Protein AF-A0A166CH99-F1 (afdb_monomer_lite)

pLDDT: mean 88.65, std 9.29, range [54.75, 95.81]

Structure (mmCIF, N/CA/C/O backbone):
data_AF-A0A166CH99-F1
#
_entry.id   AF-A0A166CH99-F1
#
loop_
_atom_site.group_PDB
_atom_site.id
_atom_site.type_symbol
_atom_site.label_atom_id
_atom_site.label_alt_id
_atom_site.label_comp_id
_atom_site.label_asym_id
_atom_site.label_entity_id
_atom_site.label_seq_id
_atom_site.pdbx_PDB_ins_code
_atom_site.Cartn_x
_atom_site.Cartn_y
_atom_site.Cartn_z
_atom_site.occupancy
_atom_site.B_iso_or_equiv
_atom_site.auth_seq_id
_atom_site.auth_comp_id
_atom_site.auth_asym_id
_atom_site.auth_atom_id
_atom_site.pdbx_PDB_model_num
ATOM 1 N N . MET A 1 1 ? -10.540 10.409 6.351 1.00 63.91 1 MET A N 1
ATOM 2 C CA . MET A 1 1 ? -10.807 9.125 7.042 1.00 63.91 1 MET A CA 1
ATOM 3 C C . MET A 1 1 ? -11.902 9.307 8.093 1.00 63.91 1 MET A C 1
ATOM 5 O O . MET A 1 1 ? -11.631 9.861 9.149 1.00 63.91 1 MET A O 1
ATOM 9 N N . HIS A 1 2 ? -13.141 8.888 7.811 1.00 85.62 2 HIS A N 1
ATOM 10 C CA . HIS A 1 2 ? -14.306 9.137 8.686 1.00 85.62 2 HIS A CA 1
ATOM 11 C C . HIS A 1 2 ? -14.410 8.208 9.912 1.00 85.62 2 HIS A C 1
ATOM 13 O O . HIS A 1 2 ? -15.142 8.528 10.842 1.00 85.62 2 HIS A O 1
ATOM 19 N N . PHE A 1 3 ? -13.688 7.080 9.932 1.00 91.81 3 PHE A N 1
ATOM 20 C CA . PHE A 1 3 ? -13.705 6.116 11.042 1.00 91.81 3 PHE A CA 1
ATOM 21 C C . PHE A 1 3 ? -13.097 6.691 12.328 1.00 91.81 3 PHE A C 1
ATOM 23 O O . PHE A 1 3 ? -13.776 6.804 13.340 1.00 91.81 3 PHE A O 1
ATOM 30 N N . ILE A 1 4 ? -11.842 7.138 12.264 1.00 93.44 4 ILE A N 1
ATOM 31 C CA . ILE A 1 4 ? -11.111 7.649 13.431 1.00 93.44 4 ILE A CA 1
ATOM 32 C C . ILE A 1 4 ? -11.760 8.907 14.011 1.00 93.44 4 ILE A C 1
ATOM 34 O O . ILE A 1 4 ? -11.866 9.039 15.226 1.00 93.44 4 ILE A O 1
ATOM 38 N N . ARG A 1 5 ? -12.272 9.801 13.154 1.00 93.44 5 ARG A N 1
ATOM 39 C CA . ARG A 1 5 ? -12.994 10.999 13.605 1.00 93.44 5 ARG A CA 1
ATOM 40 C C . ARG A 1 5 ? -14.199 10.641 14.479 1.00 93.44 5 ARG A C 1
ATOM 42 O O . ARG A 1 5 ? -14.385 11.245 15.523 1.00 93.44 5 ARG A O 1
ATOM 49 N N . GLN A 1 6 ? -14.976 9.634 14.085 1.00 94.25 6 GLN A N 1
ATOM 50 C CA . GLN A 1 6 ? -16.139 9.183 14.854 1.00 94.25 6 GLN A CA 1
ATOM 51 C C . GLN A 1 6 ? -15.761 8.607 16.226 1.00 94.25 6 GLN A C 1
ATOM 53 O O . GLN A 1 6 ? -16.508 8.800 17.181 1.00 94.25 6 GLN A O 1
ATOM 58 N N . LEU A 1 7 ? -14.596 7.964 16.347 1.00 93.44 7 LEU A N 1
ATOM 59 C CA . LEU A 1 7 ? -14.084 7.512 17.645 1.00 93.44 7 LEU A CA 1
ATOM 60 C C . LEU A 1 7 ? -13.699 8.695 18.546 1.00 93.44 7 LEU A C 1
ATOM 62 O O . LEU A 1 7 ? -14.036 8.689 19.726 1.00 93.44 7 LEU A O 1
ATOM 66 N N . TYR A 1 8 ? -13.066 9.736 17.993 1.00 93.69 8 TYR A N 1
ATOM 67 C CA . TYR A 1 8 ? -12.785 10.976 18.734 1.00 93.69 8 TYR A CA 1
ATOM 68 C C . TYR A 1 8 ? -14.055 11.755 19.110 1.00 93.69 8 TYR A C 1
ATOM 70 O O . TYR A 1 8 ? -14.073 12.433 20.130 1.00 93.69 8 TYR A O 1
ATOM 78 N N . GLU A 1 9 ? -15.134 11.620 18.333 1.00 94.94 9 GLU A N 1
ATOM 79 C CA . GLU A 1 9 ? -16.479 12.114 18.676 1.00 94.94 9 GLU A CA 1
ATOM 80 C C . GLU A 1 9 ? -17.161 11.273 19.784 1.00 94.94 9 GLU A C 1
ATOM 82 O O . GLU A 1 9 ? -18.303 11.546 20.145 1.00 94.94 9 GLU A O 1
ATOM 87 N N . GLY A 1 10 ? -16.495 10.240 20.315 1.00 94.50 10 GLY A N 1
ATOM 88 C CA . GLY A 1 10 ? -16.990 9.400 21.409 1.00 94.50 10 GLY A CA 1
ATOM 89 C C . GLY A 1 10 ? -17.864 8.220 20.976 1.00 94.50 10 GLY A C 1
ATOM 90 O O . GLY A 1 10 ? -18.426 7.531 21.827 1.00 94.50 10 GLY A O 1
ATOM 91 N N . LYS A 1 11 ? -17.995 7.948 19.670 1.00 95.44 11 LYS A N 1
ATOM 92 C CA . LYS A 1 11 ? -18.745 6.778 19.185 1.00 95.44 11 LYS A CA 1
ATOM 93 C C . LYS A 1 11 ? -17.953 5.500 19.428 1.00 95.44 11 LYS A C 1
ATOM 95 O O . LYS A 1 11 ? -16.731 5.457 19.305 1.00 95.44 11 LYS A O 1
ATOM 100 N N . THR A 1 12 ? -18.668 4.416 19.705 1.00 95.69 12 THR A N 1
ATOM 101 C CA . THR A 1 12 ? -18.053 3.090 19.844 1.00 95.69 12 THR A CA 1
ATOM 102 C C . THR A 1 12 ? -17.614 2.531 18.487 1.00 95.69 12 THR A C 1
ATOM 104 O O . THR A 1 12 ? -18.138 2.914 17.434 1.00 95.69 12 THR A O 1
ATOM 107 N N . VAL A 1 13 ? -16.686 1.566 18.497 1.00 94.25 13 VAL A N 1
ATOM 108 C CA . VAL A 1 13 ? -16.242 0.852 17.282 1.00 94.25 13 VAL A CA 1
ATOM 109 C C . VAL A 1 13 ? -17.429 0.216 16.557 1.00 94.25 13 VAL A C 1
ATOM 111 O O . VAL A 1 13 ? -17.526 0.335 15.340 1.00 94.25 13 VAL A O 1
ATOM 114 N N . LYS A 1 14 ? -18.367 -0.372 17.308 1.00 95.25 14 LYS A N 1
ATOM 115 C CA . LYS A 1 14 ? -19.583 -1.001 16.783 1.00 95.25 14 LYS A CA 1
ATOM 116 C C . LYS A 1 14 ? -20.539 -0.007 16.119 1.00 95.25 14 LYS A C 1
ATOM 118 O O . LYS A 1 14 ? -21.036 -0.259 15.028 1.00 95.25 14 LYS A O 1
ATOM 123 N N . GLN A 1 15 ? -20.795 1.139 16.751 1.00 94.25 15 GLN A N 1
ATOM 124 C CA . GLN A 1 15 ? -21.615 2.193 16.136 1.00 94.25 15 GLN A CA 1
ATOM 125 C C . GLN A 1 15 ? -20.955 2.716 14.860 1.00 94.25 15 GLN A C 1
ATOM 127 O O . GLN A 1 15 ? -21.606 2.895 13.837 1.00 94.25 15 GLN A O 1
ATOM 132 N N . THR A 1 16 ? -19.640 2.918 14.908 1.00 94.94 16 THR A N 1
ATOM 133 C CA . THR A 1 16 ? -18.882 3.443 13.775 1.00 94.94 16 THR A CA 1
ATOM 134 C C . THR A 1 16 ? -18.815 2.441 12.617 1.00 94.94 16 THR A C 1
ATOM 136 O O . THR A 1 16 ? -18.918 2.850 11.463 1.00 94.94 16 THR A O 1
ATOM 139 N N . SER A 1 17 ? -18.675 1.138 12.896 1.00 95.25 17 SER A N 1
ATOM 140 C CA . SER A 1 17 ? -18.652 0.089 11.868 1.00 95.25 17 SER A CA 1
ATOM 141 C C . SER A 1 17 ? -19.995 -0.027 11.148 1.00 95.25 17 SER A C 1
ATOM 143 O O . SER A 1 17 ? -20.019 -0.045 9.918 1.00 95.25 17 SER A O 1
ATOM 145 N N . LEU A 1 18 ? -21.101 0.008 11.899 1.00 94.94 18 LEU A N 1
ATOM 146 C CA . LEU A 1 18 ? -22.460 0.054 11.358 1.00 94.94 18 LEU A CA 1
ATOM 147 C C . LEU A 1 18 ? -22.682 1.306 10.500 1.00 94.94 18 LEU A C 1
ATOM 149 O O . LEU A 1 18 ? -23.135 1.189 9.365 1.00 94.94 18 LEU A O 1
ATOM 153 N N . ASN A 1 19 ? -22.289 2.485 10.995 1.00 93.81 19 ASN A N 1
ATOM 154 C CA . ASN A 1 19 ? -22.423 3.751 10.264 1.00 93.81 19 ASN A CA 1
ATOM 155 C C . ASN A 1 19 ? -21.650 3.765 8.936 1.00 93.81 19 ASN A C 1
ATOM 157 O O . ASN A 1 19 ? -22.051 4.449 7.999 1.00 93.81 19 ASN A O 1
ATOM 161 N N . LEU A 1 20 ? -20.520 3.056 8.862 1.00 92.38 20 LEU A N 1
ATOM 162 C CA . LEU A 1 20 ? -19.678 2.980 7.665 1.00 92.38 20 LEU A CA 1
ATOM 163 C C . LEU A 1 20 ? -19.980 1.761 6.783 1.00 92.38 20 LEU A C 1
ATOM 165 O O . LEU A 1 20 ? -19.334 1.604 5.749 1.00 92.38 20 LEU A O 1
ATOM 169 N N . GLY A 1 21 ? -20.917 0.894 7.181 1.00 94.06 21 GLY A N 1
ATOM 170 C CA . GLY A 1 21 ? -21.248 -0.326 6.442 1.00 94.06 21 GLY A CA 1
ATOM 171 C C . GLY A 1 21 ? -20.085 -1.318 6.340 1.00 94.06 21 GLY A C 1
ATOM 172 O O . GLY A 1 21 ? -19.997 -2.063 5.367 1.00 94.06 21 GLY A O 1
ATOM 173 N N . VAL A 1 22 ? -19.169 -1.321 7.314 1.00 93.50 22 VAL A N 1
ATOM 174 C CA . VAL A 1 22 ? -18.010 -2.226 7.327 1.00 93.50 22 VAL A CA 1
ATOM 175 C C . VAL A 1 22 ? -18.174 -3.313 8.386 1.00 93.50 22 VAL A C 1
ATOM 177 O O . VAL A 1 22 ? -18.722 -3.050 9.458 1.00 93.50 22 VAL A O 1
ATOM 180 N N . PRO A 1 23 ? -17.650 -4.528 8.151 1.00 95.62 23 PRO A N 1
ATOM 181 C CA . PRO A 1 23 ? -17.616 -5.556 9.181 1.00 95.62 23 PRO A CA 1
ATOM 182 C C . PRO A 1 23 ? -16.900 -5.062 10.442 1.00 95.62 23 PRO A C 1
ATOM 184 O O . PRO A 1 23 ? -15.837 -4.442 10.367 1.00 95.62 23 PRO A O 1
ATOM 187 N N . GLU A 1 24 ? -17.440 -5.395 11.613 1.00 93.75 24 GLU A N 1
ATOM 188 C CA . GLU A 1 24 ? -16.894 -4.969 12.908 1.00 93.75 24 GLU A CA 1
ATOM 189 C C . GLU A 1 24 ? -15.428 -5.399 13.091 1.00 93.75 24 GLU A C 1
ATOM 191 O O . GLU A 1 24 ? -14.595 -4.613 13.534 1.00 93.75 24 GLU A O 1
ATOM 196 N N . LYS A 1 25 ? -15.066 -6.596 12.613 1.00 95.31 25 LYS A N 1
ATOM 197 C CA . LYS A 1 25 ? -13.674 -7.074 12.574 1.00 95.31 25 LYS A CA 1
ATOM 198 C C . LYS A 1 25 ? -12.742 -6.134 11.797 1.00 95.31 25 LYS A C 1
ATOM 200 O O . LYS A 1 25 ? -11.612 -5.896 12.216 1.00 95.31 25 LYS A O 1
ATOM 205 N N . THR A 1 26 ? -13.201 -5.584 10.674 1.00 93.38 26 THR A N 1
ATOM 206 C CA . THR A 1 26 ? -12.427 -4.623 9.873 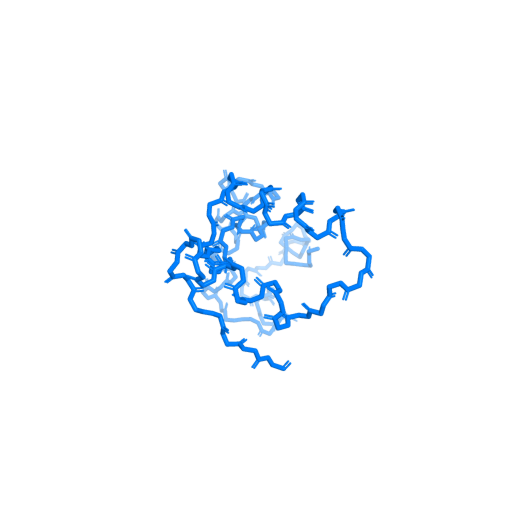1.00 93.38 26 THR A CA 1
ATOM 207 C C . THR A 1 26 ? -12.234 -3.314 10.632 1.00 93.38 26 THR A C 1
ATOM 209 O O . THR A 1 26 ? -11.128 -2.780 10.649 1.00 93.38 26 THR A O 1
ATOM 212 N N . ALA A 1 27 ? -13.276 -2.835 11.313 1.00 94.56 27 ALA A N 1
ATOM 213 C CA . ALA A 1 27 ? -13.200 -1.645 12.153 1.00 94.56 27 ALA A CA 1
ATOM 214 C C . ALA A 1 27 ? -12.207 -1.815 13.319 1.00 94.56 27 ALA A C 1
ATOM 216 O O . ALA A 1 27 ? -11.381 -0.933 13.553 1.00 94.56 27 ALA A O 1
ATOM 217 N N . TYR A 1 28 ? -12.209 -2.968 13.995 1.00 95.81 28 TYR A N 1
ATOM 218 C CA . TYR A 1 28 ? -11.204 -3.282 15.017 1.00 95.81 28 TYR A CA 1
ATOM 219 C C . TYR A 1 28 ? -9.782 -3.337 14.449 1.00 95.81 28 TYR A C 1
ATOM 221 O O . TYR A 1 28 ? -8.864 -2.787 15.055 1.00 95.81 28 TYR A O 1
ATOM 229 N N . ASN A 1 29 ? -9.592 -3.917 13.260 1.00 94.25 29 ASN A N 1
ATOM 230 C CA . ASN A 1 29 ? -8.289 -3.914 12.589 1.00 94.25 29 ASN A CA 1
ATOM 231 C C . ASN A 1 29 ? -7.803 -2.493 12.267 1.00 94.25 29 ASN A C 1
ATOM 233 O O . ASN A 1 29 ? -6.611 -2.214 12.373 1.00 94.25 29 ASN A O 1
ATOM 237 N N . TRP A 1 30 ? -8.701 -1.592 11.861 1.00 94.19 30 TRP A N 1
ATOM 238 C CA . TRP A 1 30 ? -8.356 -0.188 11.633 1.00 94.19 30 TRP A CA 1
ATOM 239 C C . TRP A 1 30 ? -7.966 0.520 12.927 1.00 94.19 30 TRP A C 1
ATOM 241 O O . TRP A 1 30 ? -6.955 1.215 12.942 1.00 94.19 30 TRP A O 1
ATOM 251 N N . LEU A 1 31 ? -8.717 0.312 14.013 1.00 95.31 31 LEU A N 1
ATOM 252 C CA . LEU A 1 31 ? -8.382 0.880 15.319 1.00 95.31 31 LEU A CA 1
ATOM 253 C C . LEU A 1 31 ? -7.017 0.389 15.815 1.00 95.31 31 LEU A C 1
ATOM 255 O O . LEU A 1 31 ? -6.201 1.189 16.257 1.00 95.31 31 LEU A O 1
ATOM 259 N N . HIS A 1 32 ? -6.747 -0.910 15.704 1.00 95.19 32 HIS A N 1
ATOM 260 C CA . HIS A 1 32 ? -5.469 -1.484 16.113 1.00 95.19 32 HIS A CA 1
ATOM 261 C C . HIS A 1 32 ? -4.297 -0.863 15.341 1.00 95.19 32 HIS A C 1
ATOM 263 O O . HIS A 1 32 ? -3.385 -0.322 15.958 1.00 95.19 32 HIS A O 1
ATOM 269 N N . LYS A 1 33 ? -4.379 -0.814 14.005 1.00 93.50 33 LYS A N 1
ATOM 270 C CA . LYS A 1 33 ? -3.349 -0.185 13.160 1.00 93.50 33 LYS A CA 1
ATOM 271 C C . LYS A 1 33 ? -3.161 1.305 13.444 1.00 93.50 33 LYS A C 1
ATOM 273 O O . LYS A 1 33 ? -2.040 1.804 13.399 1.00 93.50 33 LYS A O 1
ATOM 278 N N . TRP A 1 34 ? -4.252 2.017 13.721 1.00 94.19 34 TRP A N 1
ATOM 279 C CA . TRP A 1 34 ? -4.193 3.420 14.125 1.00 94.19 34 TRP A CA 1
ATOM 280 C C . TRP A 1 34 ? -3.466 3.594 15.461 1.00 94.19 34 TRP A C 1
ATOM 282 O O . TRP A 1 34 ? -2.635 4.484 15.589 1.00 94.19 34 TRP A O 1
ATOM 292 N N . ASN A 1 35 ? -3.732 2.733 16.442 1.00 93.88 35 ASN A N 1
ATOM 293 C CA . ASN A 1 35 ? -3.059 2.798 17.738 1.00 93.88 35 ASN A CA 1
ATOM 294 C C . ASN A 1 35 ? -1.566 2.445 17.642 1.00 93.88 35 ASN A C 1
ATOM 296 O O . ASN A 1 35 ? -0.771 2.976 18.409 1.00 93.88 35 ASN A O 1
ATOM 300 N N . GLU A 1 36 ? -1.178 1.576 16.707 1.00 95.12 36 GLU A N 1
ATOM 301 C CA . GLU A 1 36 ? 0.221 1.181 16.507 1.00 95.12 36 GLU A CA 1
ATOM 302 C C . GLU A 1 36 ? 1.048 2.204 15.722 1.00 95.12 36 GLU A C 1
ATOM 304 O O . GLU A 1 36 ? 2.233 2.381 15.992 1.00 95.12 36 GLU A O 1
ATOM 309 N N . SER A 1 37 ? 0.474 2.829 14.690 1.00 92.19 37 SER A N 1
ATOM 310 C CA . SER A 1 37 ? 1.247 3.627 13.721 1.00 92.19 37 SER A CA 1
ATOM 311 C C . SER A 1 37 ? 0.527 4.892 13.248 1.00 92.19 37 SER A C 1
ATOM 313 O O . SER A 1 37 ? 0.897 5.480 12.233 1.00 92.19 37 SER A O 1
ATOM 315 N N . GLY A 1 38 ? -0.528 5.316 13.944 1.00 91.31 38 GLY A N 1
ATOM 316 C CA . GLY A 1 38 ? -1.300 6.509 13.608 1.00 91.31 38 GLY A CA 1
ATOM 317 C C . GLY A 1 38 ? -1.848 6.472 12.181 1.00 91.31 38 GLY A C 1
ATOM 318 O O . GLY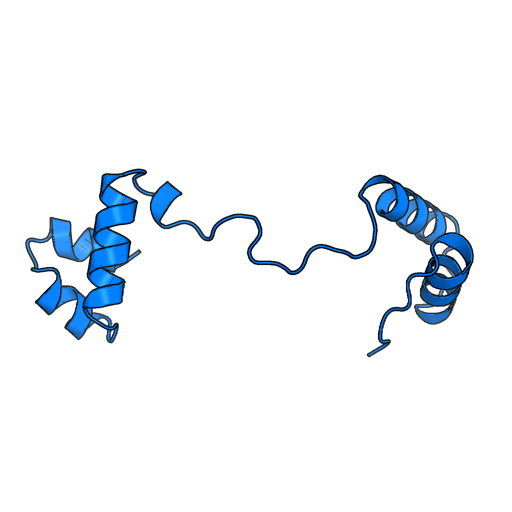 A 1 38 ? -2.381 5.463 11.710 1.00 91.31 38 GLY A O 1
ATOM 319 N N . VAL A 1 39 ? -1.701 7.593 11.472 1.00 88.62 39 VAL A N 1
ATOM 320 C CA . VAL A 1 39 ? -2.149 7.731 10.079 1.00 88.62 39 VAL A CA 1
ATOM 321 C C . VAL A 1 39 ? -1.439 6.758 9.133 1.00 88.62 39 VAL A C 1
ATOM 323 O O . VAL A 1 39 ? -2.077 6.235 8.219 1.00 88.62 39 VAL A O 1
ATOM 326 N N . ASP A 1 40 ? -0.169 6.434 9.390 1.00 86.62 40 ASP A N 1
ATOM 327 C CA . ASP A 1 40 ? 0.607 5.519 8.549 1.00 86.62 40 ASP A CA 1
ATOM 328 C C . ASP A 1 40 ? 0.102 4.080 8.633 1.00 86.62 40 ASP A C 1
ATOM 330 O O . ASP A 1 40 ? 0.110 3.361 7.633 1.00 86.62 40 ASP A O 1
ATOM 334 N N . GLY A 1 41 ? -0.438 3.677 9.786 1.00 87.38 41 GLY A N 1
ATOM 335 C CA . GLY A 1 41 ? -1.074 2.370 9.950 1.00 87.38 41 GLY A CA 1
ATOM 336 C C . GLY A 1 41 ? -2.323 2.196 9.082 1.00 87.38 41 GLY A C 1
ATOM 337 O O . GLY A 1 41 ? -2.671 1.076 8.699 1.00 87.38 41 GLY A O 1
ATOM 338 N N . LEU A 1 42 ? -2.991 3.297 8.731 1.00 88.31 42 LEU A N 1
ATOM 339 C CA . LEU A 1 42 ? -4.177 3.288 7.878 1.00 88.31 42 LEU A CA 1
ATOM 340 C C . LEU A 1 42 ? -3.873 3.495 6.391 1.00 88.31 42 LEU A C 1
ATOM 342 O O . LEU A 1 42 ? -4.769 3.320 5.560 1.00 88.31 42 LEU A O 1
ATOM 346 N N . ASN A 1 43 ? -2.636 3.846 6.040 1.00 84.12 43 ASN A N 1
ATOM 347 C CA . ASN A 1 43 ? -2.229 3.937 4.649 1.00 84.12 43 ASN A CA 1
ATOM 348 C C . ASN A 1 43 ? -2.232 2.548 3.996 1.00 84.12 43 ASN A C 1
ATOM 350 O O . ASN A 1 43 ? -1.938 1.521 4.618 1.00 84.12 43 ASN A O 1
ATOM 354 N N . HIS A 1 44 ? -2.546 2.502 2.699 1.00 69.75 44 HIS A N 1
ATOM 355 C CA . HIS A 1 44 ? -2.298 1.291 1.926 1.00 69.75 44 HIS A CA 1
ATOM 356 C C . HIS A 1 44 ? -0.802 0.978 1.973 1.00 69.75 44 HIS A C 1
ATOM 358 O O . HIS A 1 44 ? 0.026 1.816 1.611 1.00 69.75 44 HIS A O 1
ATOM 364 N N . LYS A 1 45 ? -0.455 -0.244 2.397 1.00 67.44 45 LYS A N 1
ATOM 365 C CA . LYS A 1 45 ? 0.931 -0.714 2.360 1.00 67.44 45 LYS A CA 1
ATOM 366 C C . LYS A 1 45 ? 1.451 -0.579 0.924 1.00 67.44 45 LYS A C 1
ATOM 368 O O . LYS A 1 45 ? 0.877 -1.158 -0.004 1.00 67.44 45 LYS A O 1
ATOM 373 N N . LYS A 1 46 ? 2.544 0.172 0.739 1.00 57.31 46 LYS A N 1
ATOM 374 C CA . LYS A 1 46 ? 3.341 0.113 -0.495 1.00 57.31 46 LYS A CA 1
ATOM 375 C C . LYS A 1 46 ? 3.695 -1.363 -0.726 1.00 57.31 46 LYS A C 1
ATOM 377 O O . LYS A 1 46 ? 4.236 -1.997 0.170 1.00 57.31 46 LYS A O 1
ATOM 382 N N . GLY A 1 47 ? 3.319 -1.917 -1.881 1.00 54.75 47 GLY A N 1
ATOM 383 C CA . GLY A 1 47 ? 3.558 -3.331 -2.212 1.00 54.75 47 GLY A CA 1
ATOM 384 C C . GLY A 1 47 ? 2.314 -4.201 -2.421 1.00 54.75 47 GLY A C 1
ATOM 385 O O . GLY A 1 47 ? 2.458 -5.367 -2.754 1.00 54.75 47 GLY A O 1
ATOM 386 N N . ALA A 1 48 ? 1.092 -3.663 -2.321 1.00 58.56 48 ALA A N 1
ATOM 387 C CA . ALA A 1 48 ? -0.114 -4.401 -2.738 1.00 58.56 48 ALA A CA 1
ATOM 388 C C . ALA A 1 48 ? -0.224 -4.607 -4.268 1.00 58.56 48 ALA A C 1
ATOM 390 O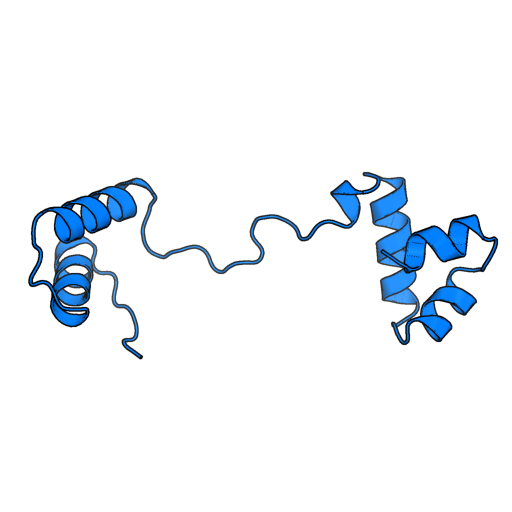 O . ALA A 1 48 ? -1.180 -5.212 -4.750 1.00 58.56 48 ALA A O 1
ATOM 391 N N . LYS A 1 49 ? 0.727 -4.081 -5.049 1.00 67.12 49 LYS A N 1
ATOM 392 C CA . LYS A 1 49 ? 0.805 -4.318 -6.492 1.00 67.12 49 LYS A CA 1
ATOM 393 C C . LYS A 1 49 ? 1.607 -5.588 -6.739 1.00 67.12 49 LYS A C 1
ATOM 395 O O . LYS A 1 49 ? 2.638 -5.791 -6.102 1.00 67.12 49 LYS A O 1
ATOM 400 N N . ARG A 1 50 ? 1.156 -6.405 -7.696 1.00 73.19 50 ARG A N 1
ATOM 401 C CA . ARG A 1 50 ? 1.964 -7.507 -8.225 1.00 73.19 50 ARG A CA 1
ATOM 402 C C . ARG A 1 50 ? 3.327 -6.930 -8.636 1.00 73.19 50 ARG A C 1
ATOM 404 O O . ARG A 1 50 ? 3.333 -5.920 -9.347 1.00 73.19 50 ARG A O 1
ATOM 411 N N . PRO A 1 51 ? 4.446 -7.500 -8.163 1.00 73.50 51 PRO A N 1
ATOM 412 C CA . PRO A 1 51 ? 5.761 -7.033 -8.570 1.00 73.50 51 PRO A CA 1
ATOM 413 C C . PRO A 1 51 ? 5.869 -7.096 -10.096 1.00 73.50 51 PRO A C 1
ATOM 415 O O . PRO A 1 51 ? 5.337 -8.013 -10.726 1.00 73.50 51 PRO A O 1
ATOM 418 N N . SER A 1 52 ? 6.514 -6.086 -10.681 1.00 81.81 52 SER A N 1
ATOM 419 C CA . SER A 1 52 ? 6.863 -6.111 -12.101 1.00 81.81 52 SER A CA 1
ATOM 420 C C . SER A 1 52 ? 7.748 -7.326 -12.378 1.00 81.81 52 SER A C 1
ATOM 422 O O . SER A 1 52 ? 8.582 -7.675 -11.544 1.00 81.81 52 SER A O 1
ATOM 424 N N . PHE A 1 53 ? 7.578 -7.956 -13.540 1.00 87.00 53 PHE A N 1
ATOM 425 C CA . PHE A 1 53 ? 8.513 -8.985 -13.998 1.00 87.00 53 PHE A CA 1
ATOM 426 C C . PHE A 1 53 ? 9.893 -8.395 -14.316 1.00 87.00 53 PHE A C 1
ATOM 428 O O . PHE A 1 53 ? 10.898 -9.068 -14.119 1.00 87.00 53 PHE A O 1
ATOM 435 N N . LEU A 1 54 ? 9.943 -7.134 -14.757 1.00 90.50 54 LEU A N 1
ATOM 436 C CA . LEU A 1 54 ? 11.193 -6.411 -14.978 1.00 90.50 54 LEU A CA 1
ATOM 437 C C . LEU A 1 54 ? 11.783 -5.914 -13.658 1.00 90.50 54 LEU A C 1
ATOM 439 O O . LEU A 1 54 ? 11.074 -5.322 -12.836 1.00 90.50 54 LEU A O 1
ATOM 443 N N . THR A 1 55 ? 13.096 -6.082 -13.511 1.00 90.75 55 THR A N 1
ATOM 444 C CA . THR A 1 55 ? 13.883 -5.403 -12.477 1.00 90.75 55 THR A CA 1
ATOM 445 C C . THR A 1 55 ? 13.972 -3.901 -12.759 1.00 90.75 55 THR A C 1
ATOM 447 O O . THR A 1 55 ? 13.706 -3.442 -13.869 1.00 90.75 55 THR A O 1
ATOM 450 N N . GLU A 1 56 ? 14.375 -3.110 -11.763 1.00 88.81 56 GLU A N 1
ATOM 451 C CA . GLU A 1 56 ? 14.525 -1.659 -11.933 1.00 88.81 56 GLU A CA 1
ATOM 452 C C . GLU A 1 56 ? 15.547 -1.300 -13.029 1.00 88.81 56 GLU A C 1
ATOM 454 O O . GLU A 1 56 ? 15.340 -0.348 -13.780 1.00 88.81 56 GLU A O 1
ATOM 459 N N . THR A 1 57 ? 16.621 -2.083 -13.161 1.00 91.81 57 THR A N 1
ATOM 460 C CA . THR A 1 57 ? 17.636 -1.899 -14.209 1.00 91.81 57 THR A CA 1
ATOM 461 C C . THR A 1 57 ? 17.062 -2.187 -15.592 1.00 91.81 57 THR A C 1
ATOM 463 O O . THR A 1 57 ? 17.148 -1.337 -16.473 1.00 91.81 57 THR A O 1
ATOM 466 N N . GLN A 1 58 ? 16.386 -3.329 -15.756 1.00 93.00 58 GLN A N 1
ATOM 467 C CA . GLN A 1 58 ? 15.746 -3.699 -17.023 1.00 93.00 58 GLN A CA 1
ATOM 468 C C . GLN A 1 58 ? 14.674 -2.680 -17.424 1.00 93.00 58 GLN A C 1
ATOM 470 O O . GLN A 1 58 ? 14.515 -2.357 -18.597 1.00 93.00 58 GLN A O 1
ATOM 475 N N . PHE A 1 59 ? 13.956 -2.126 -16.444 1.00 92.06 59 PHE A N 1
ATOM 476 C CA . PHE A 1 59 ? 12.974 -1.075 -16.683 1.00 92.06 59 PHE A CA 1
ATOM 477 C C . PHE A 1 59 ? 13.618 0.197 -17.257 1.00 92.06 59 PHE A C 1
ATOM 479 O O . PHE A 1 59 ? 13.100 0.756 -18.221 1.00 92.06 59 PHE A O 1
ATOM 486 N N . LYS A 1 60 ? 14.768 0.626 -16.718 1.00 93.12 60 LYS A N 1
ATOM 487 C CA . LYS A 1 60 ? 15.528 1.779 -17.238 1.00 93.12 60 LYS A CA 1
ATOM 488 C C . LYS A 1 60 ? 16.075 1.523 -18.644 1.00 93.12 60 LYS A C 1
ATOM 490 O O . LYS A 1 60 ? 16.072 2.430 -19.470 1.00 93.12 60 LYS A O 1
ATOM 495 N N . GLU A 1 61 ? 16.504 0.297 -18.934 1.00 93.00 61 GLU A N 1
ATOM 496 C CA . GLU A 1 61 ? 16.974 -0.098 -20.269 1.00 93.00 61 GLU A CA 1
ATOM 497 C C . GLU A 1 61 ? 15.841 -0.059 -21.303 1.00 93.00 61 GLU A C 1
ATOM 499 O O . GLU A 1 61 ? 16.011 0.502 -22.385 1.00 93.00 61 GLU A O 1
ATOM 504 N N . VAL A 1 62 ? 14.656 -0.569 -20.949 1.00 93.12 62 VAL A N 1
ATOM 505 C CA . VAL A 1 62 ? 13.452 -0.470 -21.790 1.00 93.12 62 VAL A CA 1
ATOM 506 C C . VAL A 1 62 ? 13.040 0.990 -21.991 1.00 93.12 62 VAL A C 1
ATOM 508 O O . VAL A 1 62 ? 12.718 1.391 -23.106 1.00 93.12 62 VAL A O 1
ATOM 511 N N . GLU A 1 63 ? 13.079 1.811 -20.940 1.00 92.62 63 GLU A N 1
ATOM 512 C CA . GLU A 1 63 ? 12.778 3.242 -21.041 1.00 92.62 63 GLU A CA 1
ATOM 513 C C . GLU A 1 63 ? 13.755 3.965 -21.983 1.00 92.62 63 GLU A C 1
ATOM 515 O O . GLU A 1 63 ? 13.331 4.781 -22.802 1.00 92.62 63 GLU A O 1
ATOM 520 N N . GLY A 1 64 ? 15.049 3.646 -21.903 1.00 92.56 64 GLY A N 1
ATOM 521 C CA . GLY A 1 64 ? 16.067 4.169 -22.813 1.00 92.56 64 GLY A CA 1
ATOM 522 C C . GLY A 1 64 ? 15.828 3.748 -24.264 1.00 92.56 64 GLY A C 1
ATOM 523 O O . GLY A 1 64 ? 15.907 4.586 -25.161 1.00 92.56 64 GLY A O 1
ATOM 524 N N . PHE A 1 65 ? 15.468 2.481 -24.489 1.00 90.31 65 PHE A N 1
ATOM 525 C CA . PHE A 1 65 ? 15.107 1.965 -25.810 1.00 90.31 65 PHE A CA 1
ATOM 526 C C . PHE A 1 65 ? 13.908 2.710 -26.415 1.00 90.31 65 PHE A C 1
ATOM 528 O O . PHE A 1 65 ? 13.966 3.112 -27.575 1.00 90.31 65 PHE A O 1
ATOM 535 N N . ILE A 1 66 ? 12.863 2.965 -25.616 1.00 92.38 66 ILE A N 1
ATOM 536 C CA . ILE A 1 66 ? 11.677 3.722 -26.048 1.00 92.38 66 ILE A CA 1
ATOM 537 C C . ILE A 1 66 ? 12.040 5.171 -26.388 1.00 92.38 66 ILE A C 1
ATOM 539 O O . ILE A 1 66 ? 11.667 5.672 -27.443 1.00 92.38 66 ILE A O 1
ATOM 543 N N . LYS A 1 67 ? 12.790 5.853 -25.514 1.00 89.88 67 LYS A N 1
ATOM 544 C CA . LYS A 1 67 ? 13.170 7.263 -25.713 1.00 89.88 67 LYS A CA 1
ATOM 545 C C . LYS A 1 67 ? 14.124 7.478 -26.888 1.00 89.88 67 LYS A C 1
ATOM 547 O O . LYS A 1 67 ? 14.186 8.582 -27.413 1.00 89.88 67 LYS A O 1
ATOM 552 N N . GLY A 1 68 ? 14.891 6.460 -27.270 1.00 88.50 68 GLY A N 1
ATOM 553 C CA . GLY A 1 68 ? 15.822 6.535 -28.393 1.00 88.50 68 GLY A CA 1
ATOM 554 C C . GLY A 1 68 ? 15.169 6.362 -29.765 1.00 88.50 68 GLY A C 1
ATOM 555 O O . GLY A 1 68 ? 15.887 6.394 -30.763 1.00 88.50 68 GLY A O 1
ATOM 556 N N . ASN A 1 69 ? 13.856 6.108 -29.838 1.00 83.31 69 ASN A N 1
ATOM 557 C CA . ASN A 1 69 ? 13.226 5.660 -31.074 1.00 83.31 69 ASN A CA 1
ATOM 558 C C . ASN A 1 69 ? 11.732 6.044 -31.133 1.00 83.31 69 ASN A C 1
ATOM 560 O O . ASN A 1 69 ? 10.856 5.327 -30.651 1.00 83.31 69 ASN A O 1
ATOM 564 N N . ASP A 1 70 ? 11.440 7.181 -31.770 1.00 78.38 70 ASP A N 1
ATOM 565 C CA . ASP A 1 70 ? 10.107 7.811 -31.790 1.00 78.38 70 ASP A CA 1
ATOM 566 C C . ASP A 1 70 ? 9.024 7.013 -32.544 1.00 78.38 70 ASP A C 1
ATOM 568 O O . ASP A 1 70 ? 7.842 7.340 -32.466 1.00 78.38 70 ASP A O 1
ATOM 572 N N . SER A 1 71 ? 9.404 5.974 -33.295 1.00 85.69 71 SER A N 1
ATOM 573 C CA . SER A 1 71 ? 8.484 5.169 -34.118 1.00 85.69 71 SER A CA 1
ATOM 574 C C . SER A 1 71 ? 8.145 3.796 -33.526 1.00 85.69 71 SER A C 1
ATOM 576 O O . SER A 1 71 ? 7.538 2.977 -34.213 1.00 85.69 71 SER A O 1
ATOM 578 N N . LEU A 1 72 ? 8.536 3.512 -32.279 1.00 86.88 72 LEU A N 1
ATOM 579 C CA . LEU A 1 72 ? 8.273 2.212 -31.658 1.00 86.88 72 LEU A CA 1
ATOM 580 C C . LEU A 1 72 ? 6.798 2.026 -31.298 1.00 86.88 72 LEU A C 1
ATOM 582 O O . LEU A 1 72 ? 6.196 2.831 -30.585 1.00 86.88 72 LEU A O 1
ATOM 586 N N . GLY A 1 73 ? 6.234 0.899 -31.725 1.00 87.50 73 GLY A N 1
ATOM 587 C CA . GLY A 1 73 ? 4.946 0.414 -31.259 1.00 87.50 73 GLY A CA 1
ATOM 588 C C . GLY A 1 73 ? 5.072 -0.480 -30.025 1.00 87.50 73 GLY A C 1
ATOM 589 O O . G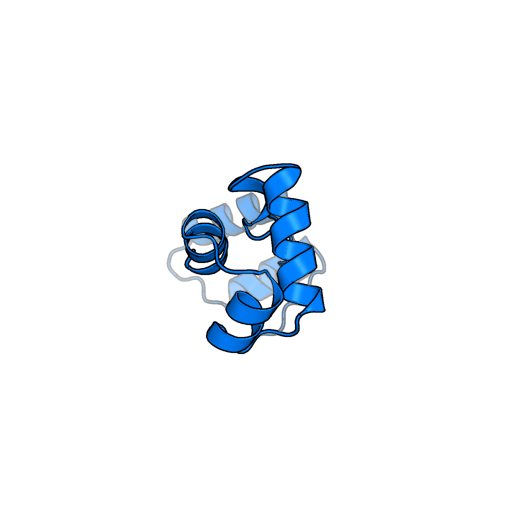LY A 1 73 ? 6.135 -0.997 -29.678 1.00 87.50 73 GLY A O 1
ATOM 590 N N . THR A 1 74 ? 3.939 -0.754 -29.375 1.00 89.19 74 THR A N 1
ATOM 591 C CA . THR A 1 74 ? 3.873 -1.657 -28.210 1.00 89.19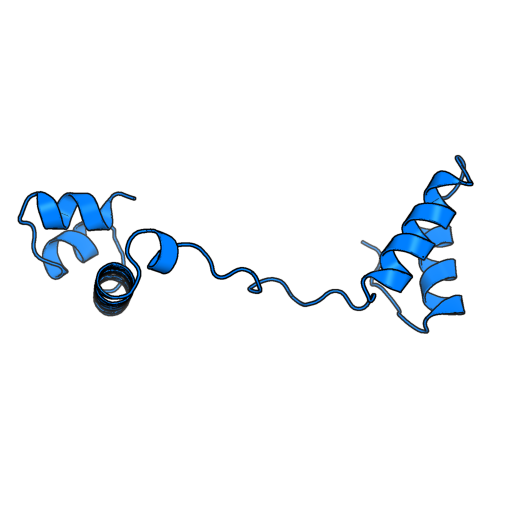 74 THR A CA 1
ATOM 592 C C . THR A 1 74 ? 4.390 -3.067 -28.522 1.00 89.19 74 THR A C 1
ATOM 594 O O . THR A 1 74 ? 4.973 -3.709 -27.652 1.00 89.19 74 THR A O 1
ATOM 597 N N . LYS A 1 75 ? 4.221 -3.543 -29.764 1.00 90.69 75 LYS A N 1
ATOM 598 C CA . LYS A 1 75 ? 4.732 -4.849 -30.210 1.00 90.69 75 LYS A CA 1
ATOM 599 C C . LYS A 1 75 ? 6.257 -4.887 -30.284 1.00 90.69 75 LYS A C 1
ATOM 601 O O . LYS A 1 75 ? 6.841 -5.900 -29.919 1.00 90.69 75 LYS A O 1
ATOM 606 N N . ASP A 1 76 ? 6.890 -3.792 -30.698 1.00 91.25 76 ASP A N 1
ATOM 607 C CA . ASP A 1 76 ? 8.349 -3.705 -30.812 1.00 91.25 76 ASP A CA 1
ATOM 608 C C . ASP A 1 76 ? 9.002 -3.709 -29.428 1.00 91.25 76 ASP A C 1
ATOM 610 O O . ASP A 1 76 ? 9.983 -4.410 -29.190 1.00 91.25 76 ASP A O 1
ATOM 614 N N . VAL A 1 77 ? 8.396 -2.989 -28.480 1.00 91.69 77 VAL A N 1
ATOM 615 C CA . VAL A 1 77 ? 8.813 -2.994 -27.071 1.00 91.69 77 VAL A CA 1
ATOM 616 C C . VAL A 1 77 ? 8.609 -4.372 -26.442 1.00 91.69 77 VAL A C 1
ATOM 618 O O . VAL A 1 77 ? 9.478 -4.859 -25.723 1.00 91.69 77 VAL A O 1
ATOM 621 N N . HIS A 1 78 ? 7.483 -5.024 -26.725 1.00 92.31 78 HIS A N 1
ATOM 622 C CA . HIS A 1 78 ? 7.214 -6.375 -26.245 1.00 92.31 78 HIS A CA 1
ATOM 623 C C . HIS A 1 78 ? 8.234 -7.385 -26.782 1.00 92.31 78 HIS A C 1
ATOM 625 O O . HIS A 1 78 ? 8.844 -8.099 -25.991 1.00 92.31 78 HIS A O 1
ATOM 631 N N . TYR A 1 79 ? 8.500 -7.368 -28.091 1.00 93.19 79 TYR A N 1
ATOM 632 C CA . TYR A 1 79 ? 9.528 -8.205 -28.708 1.00 93.19 79 TYR A CA 1
ATOM 633 C C . TYR A 1 79 ? 10.913 -7.941 -28.105 1.00 93.19 79 TYR A C 1
ATOM 635 O O . TYR A 1 79 ? 11.658 -8.877 -27.824 1.00 93.19 79 TYR A O 1
ATOM 643 N N . PHE A 1 80 ? 11.257 -6.676 -27.849 1.00 93.44 80 PHE A N 1
ATOM 644 C CA . PHE A 1 80 ? 12.505 -6.321 -27.178 1.00 93.44 80 PHE A CA 1
ATOM 645 C C . PHE A 1 80 ? 12.596 -6.939 -25.775 1.00 93.44 80 PHE A C 1
ATOM 647 O O . PHE A 1 80 ? 13.623 -7.524 -25.430 1.00 93.44 80 PHE A O 1
ATOM 654 N N . ILE A 1 81 ? 11.535 -6.845 -24.972 1.00 93.69 81 ILE A N 1
ATOM 655 C CA . ILE A 1 81 ? 11.512 -7.395 -23.611 1.00 93.69 81 ILE A CA 1
ATOM 656 C C . ILE A 1 81 ? 11.585 -8.926 -23.625 1.00 93.69 81 ILE A C 1
ATOM 658 O O . ILE A 1 81 ? 12.386 -9.507 -22.889 1.00 93.69 81 ILE A O 1
ATOM 662 N N . GLU A 1 82 ? 10.808 -9.578 -24.487 1.00 94.12 82 GLU A N 1
ATOM 663 C CA . GLU A 1 82 ? 10.821 -11.032 -24.635 1.00 94.12 82 GLU A CA 1
ATOM 664 C C . GLU A 1 82 ? 12.207 -11.516 -25.083 1.00 94.12 82 GLU A C 1
ATOM 666 O O . GLU A 1 82 ? 12.781 -12.426 -24.485 1.00 94.12 82 GLU A O 1
ATOM 671 N N . LYS A 1 83 ? 12.805 -10.853 -26.080 1.00 94.19 83 LYS A N 1
ATOM 672 C CA . LYS A 1 83 ? 14.095 -11.253 -26.645 1.00 94.19 83 LYS A CA 1
ATOM 673 C C . LYS A 1 83 ? 15.269 -11.062 -25.685 1.00 94.19 83 LYS A C 1
ATOM 675 O O . LYS A 1 83 ? 16.173 -11.896 -25.686 1.00 94.19 83 LYS A O 1
ATOM 680 N N . ASN A 1 84 ? 15.284 -9.976 -24.912 1.00 93.75 84 ASN A N 1
ATOM 681 C CA . ASN A 1 84 ? 16.414 -9.636 -24.040 1.00 93.75 84 ASN A CA 1
ATOM 682 C C . ASN A 1 84 ? 16.281 -10.214 -22.627 1.00 93.75 84 ASN A C 1
ATOM 684 O O . ASN A 1 84 ? 17.296 -10.492 -21.991 1.00 93.75 84 ASN A O 1
ATOM 688 N N . TYR A 1 85 ? 15.055 -10.413 -22.134 1.00 93.62 85 TYR A N 1
ATOM 689 C CA . TYR A 1 85 ? 14.816 -10.819 -20.744 1.00 93.62 85 TYR A CA 1
ATOM 690 C C . TYR A 1 85 ? 13.999 -12.108 -20.601 1.00 93.62 85 TYR A C 1
ATOM 692 O O . TYR A 1 85 ? 13.840 -12.586 -19.480 1.00 93.62 85 TYR A O 1
ATOM 700 N N . GLY A 1 86 ? 13.481 -12.684 -21.694 1.00 91.06 86 GL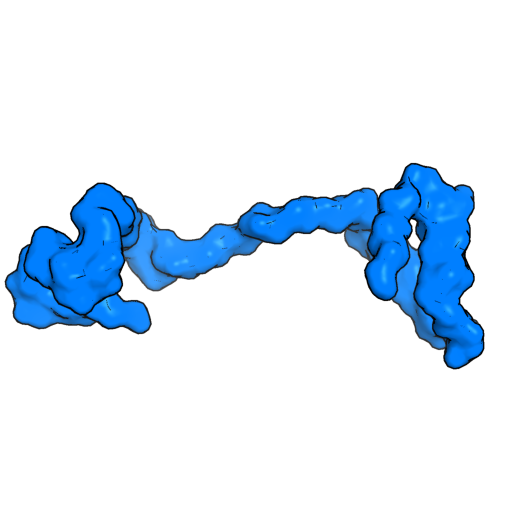Y A N 1
ATOM 701 C CA . GLY A 1 86 ? 12.644 -13.890 -21.652 1.00 91.06 86 GLY A CA 1
ATOM 702 C C . GLY A 1 86 ? 11.305 -13.675 -20.942 1.00 91.06 86 GLY A C 1
ATOM 703 O O . GLY A 1 86 ? 10.697 -14.632 -20.466 1.00 91.06 86 GLY A O 1
ATOM 704 N N . ILE A 1 87 ? 10.875 -12.418 -20.811 1.00 90.62 87 ILE A N 1
ATOM 705 C CA . ILE A 1 87 ? 9.635 -12.042 -20.134 1.00 90.62 87 ILE A CA 1
ATOM 706 C C . ILE A 1 87 ? 8.565 -11.821 -21.196 1.00 90.62 87 ILE A C 1
ATOM 708 O O . ILE A 1 87 ? 8.637 -10.867 -21.967 1.00 90.62 87 ILE A O 1
ATOM 712 N N . ASP A 1 88 ? 7.551 -12.678 -21.181 1.00 90.88 88 ASP A N 1
ATOM 713 C CA . ASP A 1 88 ? 6.367 -12.541 -22.022 1.00 90.88 88 ASP A CA 1
ATOM 714 C C . ASP A 1 88 ? 5.256 -11.791 -21.262 1.00 90.88 88 ASP A C 1
ATOM 716 O O . ASP A 1 88 ? 4.849 -12.166 -20.156 1.00 90.88 88 ASP A O 1
ATOM 720 N N . TYR A 1 89 ? 4.780 -10.697 -21.855 1.00 87.00 89 TYR A N 1
ATOM 721 C CA . TYR A 1 89 ? 3.677 -9.886 -21.346 1.00 87.00 89 TYR A CA 1
ATOM 722 C C . TYR A 1 89 ? 2.431 -10.056 -22.212 1.00 87.00 89 TYR A C 1
ATOM 724 O O . TYR A 1 89 ? 2.465 -9.820 -23.414 1.00 87.00 89 TYR A O 1
ATOM 732 N N . SER A 1 90 ? 1.277 -10.308 -21.593 1.00 84.50 90 SER A N 1
ATOM 733 C CA . SER A 1 90 ? 0.008 -10.301 -22.324 1.00 84.50 90 SER A CA 1
ATOM 734 C C . SER A 1 90 ? -0.286 -8.909 -22.896 1.00 84.50 90 SER A C 1
ATOM 736 O O . SER A 1 90 ? -0.521 -7.959 -22.144 1.00 84.50 90 SER A O 1
ATOM 738 N N . LEU A 1 91 ? -0.295 -8.794 -24.224 1.00 77.81 91 LEU A N 1
ATOM 739 C CA . LEU A 1 91 ? -0.751 -7.595 -24.923 1.00 77.81 91 LEU A CA 1
ATOM 740 C C . LEU A 1 91 ? -2.278 -7.493 -24.801 1.00 77.81 91 LEU A C 1
ATOM 742 O O . LEU A 1 91 ? -2.979 -8.499 -24.925 1.00 77.81 91 LEU A O 1
ATOM 746 N N . LYS A 1 92 ? -2.786 -6.292 -24.517 1.00 63.06 92 LYS A N 1
ATOM 747 C CA . LYS A 1 92 ? -4.213 -6.018 -24.314 1.00 63.06 92 LYS A CA 1
ATOM 748 C C . LYS A 1 92 ? -4.717 -4.974 -25.294 1.00 63.06 92 LYS A C 1
ATOM 750 O O . LYS A 1 92 ? -3.908 -4.091 -25.652 1.00 63.06 92 LYS A O 1
#

Organism: NCBI:txid49547

Secondary structure (DSSP, 8-state):
-HHHHHHHTT--HHHHHHHTT--HHHHHHHHHHHHHHHHHHHSPPTT-SPPPSS-HHHHHHHHHHHHT-TT--HHHHHHHHHHHH-------

Sequence (92 aa):
MHFIRQLYEGKTVKQTSLNLGVPEKTAYNWLHKWNESGVDGLNHKKGAKRPSFLTETQFKEVEGFIKGNDSLGTKDVHYFIEKNYGIDYSLK

Radius of gyration: 22.64 Å; chains: 1; bounding box: 40×26×56 Å

Foldseek 3Di:
DVLVVVVVVVDDLVVSCVVVVHPSVVSVQQVVLCVVPNPVSVDDPDPPDDDDPDDPVRVVVLVVVCVVDVPDDPVNSQCVCCVPPVDHDDDD

InterPro domains:
  IPR009057 Homedomain-like superfamily [SSF46689] (4-91)